Protein AF-A0A369YXU1-F1 (afdb_monomer_lite)

Foldseek 3Di:
DVVVVVVVVVVVVCVLQLVVVQVPDPPDDDDVCSRVVVNVVVCVVVVHDDDDDDPCVVVVVVCVCVVPVD

Radius of gyration: 16.9 Å; chains: 1; bounding box: 39×30×39 Å

Organism: Haemophilus parainfluenzae (NCBI:txid729)

Structure (mmCIF, N/CA/C/O backbone):
data_AF-A0A369YXU1-F1
#
_entry.id   AF-A0A369YXU1-F1
#
loop_
_atom_site.group_PDB
_atom_site.id
_atom_site.type_symbol
_atom_site.label_atom_id
_atom_site.label_alt_id
_atom_site.label_comp_id
_atom_site.label_asym_id
_atom_site.label_entity_id
_atom_site.label_seq_id
_atom_site.pdbx_PDB_ins_code
_atom_site.Cartn_x
_atom_site.Cartn_y
_atom_site.Cartn_z
_atom_site.occupancy
_atom_site.B_iso_or_equiv
_atom_site.auth_seq_id
_atom_site.auth_comp_id
_atom_site.auth_asym_id
_atom_site.auth_atom_id
_atom_site.pdbx_PDB_model_num
ATOM 1 N N . MET A 1 1 ? -1.093 22.195 21.321 1.00 61.97 1 MET A N 1
ATOM 2 C CA . MET A 1 1 ? 0.264 21.609 21.219 1.00 61.97 1 MET A CA 1
ATOM 3 C C . MET A 1 1 ? 0.241 20.142 20.778 1.00 61.97 1 MET A C 1
ATOM 5 O O . MET A 1 1 ? 0.711 19.885 19.682 1.00 61.97 1 MET A O 1
ATOM 9 N N . LYS A 1 2 ? -0.371 19.195 21.517 1.00 76.25 2 LYS A N 1
ATOM 10 C CA . LYS A 1 2 ? -0.458 17.773 21.086 1.00 76.25 2 LYS A CA 1
ATOM 11 C C . LYS A 1 2 ? -1.098 17.562 19.700 1.00 76.25 2 LYS A C 1
ATOM 13 O O . LYS A 1 2 ? -0.564 16.810 18.898 1.00 76.25 2 LYS A O 1
ATOM 18 N N . LYS A 1 3 ? -2.203 18.261 19.397 1.00 82.31 3 LYS A N 1
ATOM 19 C CA . LYS A 1 3 ? -2.901 18.158 18.097 1.00 82.31 3 LYS A CA 1
ATOM 20 C C . LYS A 1 3 ? -2.018 18.585 16.915 1.00 82.31 3 LYS A C 1
ATOM 22 O O . LYS A 1 3 ? -1.985 17.908 15.900 1.00 82.31 3 LYS A O 1
ATOM 27 N N . THR A 1 4 ? -1.268 19.674 17.079 1.00 88.69 4 THR A N 1
ATOM 28 C CA . THR A 1 4 ? -0.358 20.205 16.054 1.00 88.69 4 THR A CA 1
ATOM 29 C C . THR A 1 4 ? 0.783 19.237 15.752 1.00 88.69 4 THR A C 1
ATOM 31 O O . THR A 1 4 ? 1.111 19.030 14.591 1.00 88.69 4 THR A O 1
ATOM 34 N N . LEU A 1 5 ? 1.343 18.599 16.788 1.00 88.12 5 LEU A N 1
ATOM 35 C CA . LEU A 1 5 ? 2.384 17.583 16.626 1.00 88.12 5 LEU A CA 1
ATOM 36 C C . LEU A 1 5 ? 1.864 16.375 15.834 1.00 88.12 5 LEU A C 1
ATOM 38 O O . LEU A 1 5 ? 2.531 15.909 14.919 1.00 88.12 5 LEU A O 1
ATOM 42 N N . LEU A 1 6 ? 0.644 15.921 16.132 1.00 86.62 6 LEU A N 1
ATOM 43 C CA . LEU A 1 6 ? -0.002 14.802 15.440 1.00 86.62 6 LEU A CA 1
ATOM 44 C C . LEU A 1 6 ? -0.209 15.106 13.946 1.00 86.62 6 LEU A C 1
ATOM 46 O O . LEU A 1 6 ? 0.133 14.288 13.098 1.00 86.62 6 LEU A O 1
ATOM 50 N N . ILE A 1 7 ? -0.669 16.320 13.625 1.00 86.81 7 ILE A N 1
ATOM 51 C CA . ILE A 1 7 ? -0.837 16.791 12.242 1.00 86.81 7 ILE A CA 1
ATOM 52 C C . ILE A 1 7 ? 0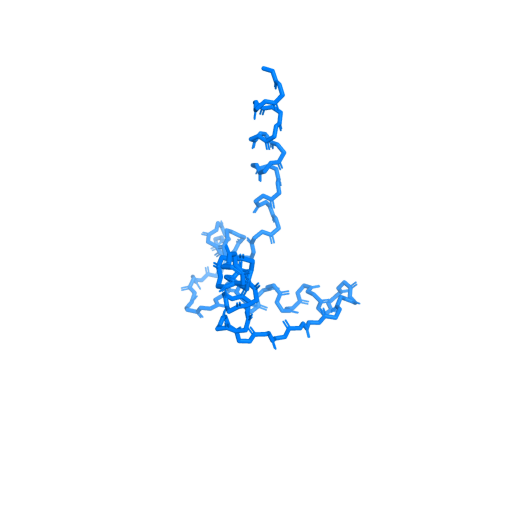.509 16.845 11.505 1.00 86.81 7 ILE A C 1
ATOM 54 O O . ILE A 1 7 ? 0.611 16.344 10.391 1.00 86.81 7 ILE A O 1
ATOM 58 N N . LEU A 1 8 ? 1.553 17.395 12.132 1.00 85.62 8 LEU A N 1
ATOM 59 C CA . LEU A 1 8 ? 2.909 17.427 11.565 1.00 85.62 8 LEU A CA 1
ATOM 60 C C . LEU A 1 8 ? 3.461 16.023 11.301 1.00 85.62 8 LEU A C 1
ATOM 62 O O . LEU A 1 8 ? 4.056 15.781 10.257 1.00 85.62 8 LEU A O 1
ATOM 66 N N . THR A 1 9 ? 3.224 15.087 12.220 1.00 84.44 9 THR A N 1
ATOM 67 C CA . THR A 1 9 ? 3.675 13.698 12.065 1.00 84.44 9 THR A CA 1
ATOM 68 C C . THR A 1 9 ? 2.954 13.015 10.900 1.00 84.44 9 THR A C 1
ATOM 70 O O . THR A 1 9 ? 3.589 12.346 10.090 1.00 84.44 9 THR A O 1
ATOM 73 N N . ALA A 1 10 ? 1.643 13.240 10.764 1.00 81.56 10 ALA A N 1
ATOM 74 C CA . ALA A 1 10 ? 0.863 12.736 9.636 1.00 81.56 10 ALA A CA 1
ATOM 75 C C . ALA A 1 10 ? 1.339 13.328 8.298 1.00 81.56 10 ALA A C 1
ATOM 77 O O . ALA A 1 10 ? 1.506 12.591 7.333 1.00 81.56 10 ALA A O 1
ATOM 78 N N . LEU A 1 11 ? 1.629 14.634 8.253 1.00 81.06 11 LEU A N 1
ATOM 79 C CA . LEU A 1 11 ? 2.172 15.316 7.071 1.00 81.06 11 LEU A CA 1
ATOM 80 C C . LEU A 1 11 ? 3.536 14.758 6.641 1.00 81.06 11 LEU A C 1
ATOM 82 O O . LEU A 1 11 ? 3.789 14.625 5.450 1.00 81.06 11 LEU A O 1
ATOM 86 N N . LEU A 1 12 ? 4.405 14.394 7.588 1.00 79.62 12 LEU A N 1
ATOM 87 C CA . LEU A 1 12 ? 5.696 13.767 7.281 1.00 79.62 12 LEU A CA 1
ATOM 88 C C . LEU A 1 12 ? 5.534 12.328 6.758 1.00 79.62 12 LEU A C 1
ATOM 90 O O . LEU A 1 12 ? 6.304 11.891 5.900 1.00 79.62 12 LEU A O 1
ATOM 94 N N . ALA A 1 13 ? 4.501 11.613 7.212 1.00 77.19 13 ALA A N 1
ATOM 95 C CA . ALA A 1 13 ? 4.180 10.264 6.751 1.00 77.19 13 ALA A CA 1
ATOM 96 C C . ALA A 1 13 ? 3.602 10.218 5.319 1.00 77.19 13 ALA A C 1
ATOM 98 O O . ALA A 1 13 ? 3.616 9.156 4.699 1.00 77.19 13 ALA A O 1
ATOM 99 N N . LEU A 1 14 ? 3.162 11.352 4.749 1.00 70.44 14 LEU A N 1
ATOM 100 C CA . LEU A 1 14 ? 2.696 11.420 3.352 1.00 70.44 14 LEU A CA 1
ATOM 101 C C . LEU A 1 14 ? 3.795 11.089 2.329 1.00 70.44 14 LEU A C 1
ATOM 103 O O . LEU A 1 14 ? 3.472 10.735 1.198 1.00 70.44 14 LEU A O 1
ATOM 107 N N . THR A 1 15 ? 5.074 11.164 2.713 1.00 71.25 15 THR A N 1
ATOM 108 C CA . THR A 1 15 ? 6.211 10.785 1.852 1.00 71.25 15 THR A CA 1
ATOM 109 C C . THR A 1 15 ? 6.194 9.308 1.449 1.00 71.25 15 THR A C 1
ATOM 111 O O . THR A 1 15 ? 6.750 8.958 0.412 1.00 71.25 15 THR A O 1
ATOM 114 N N . GLY A 1 16 ? 5.529 8.451 2.230 1.00 72.12 16 GLY A N 1
ATOM 115 C CA . GLY A 1 16 ? 5.356 7.030 1.928 1.00 72.12 16 GLY A CA 1
ATOM 116 C C . GLY A 1 16 ? 4.134 6.706 1.067 1.00 72.12 16 GLY A C 1
ATOM 117 O O . GLY A 1 16 ? 3.911 5.540 0.772 1.00 72.12 16 GLY A O 1
ATOM 118 N N . CYS A 1 17 ? 3.318 7.693 0.682 1.00 82.38 17 CYS A N 1
ATOM 119 C CA . CYS A 1 17 ? 2.160 7.445 -0.172 1.00 82.38 17 CYS A CA 1
ATOM 120 C C . CYS A 1 17 ? 2.600 7.361 -1.639 1.00 82.38 17 CYS A C 1
ATOM 122 O O . CYS A 1 17 ? 2.899 8.391 -2.252 1.00 82.38 17 CYS A O 1
ATOM 124 N N . GLY A 1 18 ? 2.577 6.166 -2.235 1.00 85.19 18 GLY A N 1
ATOM 125 C CA . GLY A 1 18 ? 2.992 5.954 -3.622 1.00 85.19 18 GLY A CA 1
ATOM 126 C C . GLY A 1 18 ? 2.249 6.815 -4.635 1.00 85.19 18 GLY A C 1
ATOM 127 O O . GLY A 1 18 ? 2.821 7.225 -5.642 1.00 85.19 18 GLY A O 1
ATOM 128 N N . THR A 1 19 ? 0.994 7.172 -4.348 1.00 87.25 19 THR A N 1
ATOM 129 C CA . THR A 1 19 ? 0.217 8.091 -5.197 1.00 87.25 19 THR A CA 1
ATOM 130 C C . THR A 1 19 ? 0.854 9.476 -5.259 1.00 87.25 19 THR A C 1
ATOM 132 O O . THR A 1 19 ? 0.997 10.027 -6.346 1.00 87.25 19 THR A O 1
ATOM 135 N N . VAL A 1 20 ? 1.281 10.032 -4.121 1.00 87.19 20 V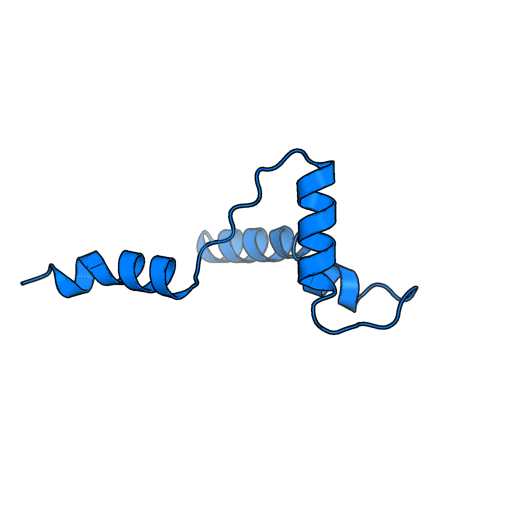AL A N 1
ATOM 136 C CA . VAL A 1 20 ? 1.953 11.339 -4.085 1.00 87.19 20 VAL A CA 1
ATOM 137 C C . VAL A 1 20 ? 3.300 11.252 -4.792 1.00 87.19 20 VAL A C 1
ATOM 139 O O . VAL A 1 20 ? 3.596 12.111 -5.616 1.00 87.19 20 VAL 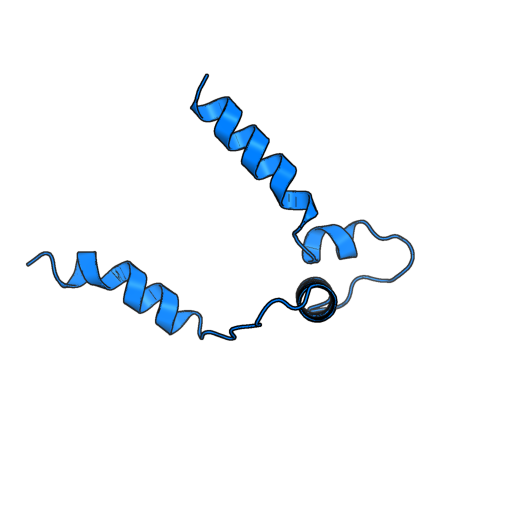A O 1
ATOM 142 N N . VAL A 1 21 ? 4.071 10.190 -4.535 1.00 88.75 21 VAL A N 1
ATOM 143 C CA . VAL A 1 21 ? 5.382 9.965 -5.165 1.00 88.75 21 VAL A CA 1
ATOM 144 C C . VAL A 1 21 ? 5.265 9.923 -6.690 1.00 88.75 21 VAL A C 1
ATOM 146 O O . VAL A 1 21 ? 5.984 10.643 -7.376 1.00 88.75 21 VAL A O 1
ATOM 149 N N . LYS A 1 22 ? 4.315 9.153 -7.231 1.00 90.62 22 LYS A N 1
ATOM 150 C CA . LYS A 1 22 ? 4.090 9.062 -8.682 1.00 90.62 22 LYS A CA 1
ATOM 151 C C . LYS A 1 22 ? 3.430 10.301 -9.294 1.00 90.62 22 LYS A C 1
ATOM 153 O O . LYS A 1 22 ? 3.536 10.489 -10.498 1.00 90.62 22 LYS A O 1
ATOM 158 N N . LEU A 1 23 ? 2.750 11.138 -8.507 1.00 88.25 23 LEU A N 1
ATOM 159 C CA . LEU A 1 23 ? 2.168 12.399 -8.988 1.00 88.25 23 LEU A CA 1
ATOM 160 C C . LEU A 1 23 ? 3.201 13.519 -9.130 1.00 88.25 23 LEU A C 1
ATOM 162 O O . LEU A 1 23 ? 3.052 14.367 -10.007 1.00 88.25 23 LEU A O 1
ATOM 166 N N . ILE A 1 24 ? 4.206 13.559 -8.253 1.00 89.38 24 ILE A N 1
ATOM 167 C CA . ILE A 1 24 ? 5.249 14.596 -8.284 1.00 89.38 24 ILE A CA 1
ATOM 168 C C . ILE A 1 24 ? 6.427 14.228 -9.189 1.00 89.38 24 ILE A C 1
ATOM 170 O O . ILE A 1 24 ? 7.232 15.102 -9.499 1.00 89.38 24 ILE A O 1
ATOM 174 N N . ASP A 1 25 ? 6.546 12.956 -9.579 1.00 88.00 25 ASP A N 1
ATOM 175 C CA . ASP A 1 25 ? 7.603 12.460 -10.455 1.00 88.00 25 ASP A CA 1
ATOM 176 C C . ASP A 1 25 ? 7.425 13.006 -11.886 1.00 88.00 25 ASP A C 1
ATOM 178 O O . ASP A 1 25 ? 6.451 12.666 -12.559 1.00 88.00 25 ASP A O 1
ATOM 182 N N . PRO A 1 26 ? 8.347 13.852 -12.384 1.00 87.38 26 PRO A N 1
ATOM 183 C CA . PRO A 1 26 ? 8.247 14.422 -13.722 1.00 87.38 26 PRO A CA 1
ATOM 184 C C . PRO A 1 26 ? 8.747 13.472 -14.823 1.00 87.38 26 PRO A C 1
ATOM 186 O O . PRO A 1 26 ? 8.641 13.813 -16.002 1.00 87.38 26 PRO A O 1
ATOM 189 N N . SER A 1 27 ? 9.346 12.329 -14.469 1.00 88.81 27 SER A N 1
ATOM 190 C CA . SER A 1 27 ? 9.974 11.411 -15.427 1.00 88.81 27 SER A CA 1
ATOM 191 C C . SER A 1 27 ? 8.969 10.541 -16.185 1.00 88.81 27 SER A C 1
ATOM 193 O O . SER A 1 27 ? 9.227 10.151 -17.325 1.00 88.81 27 SER A O 1
ATOM 195 N N . GLU A 1 28 ? 7.799 10.290 -15.597 1.00 84.19 28 GLU A N 1
ATOM 196 C CA . GLU A 1 28 ? 6.757 9.437 -16.161 1.00 84.19 28 GLU A CA 1
ATOM 197 C C . GLU A 1 28 ? 5.392 10.130 -16.127 1.00 84.19 28 GLU A C 1
ATOM 199 O O . GLU A 1 28 ? 5.070 10.905 -15.230 1.00 84.19 28 GLU A O 1
ATOM 204 N N . LYS A 1 29 ? 4.541 9.833 -17.114 1.00 86.88 29 LYS A N 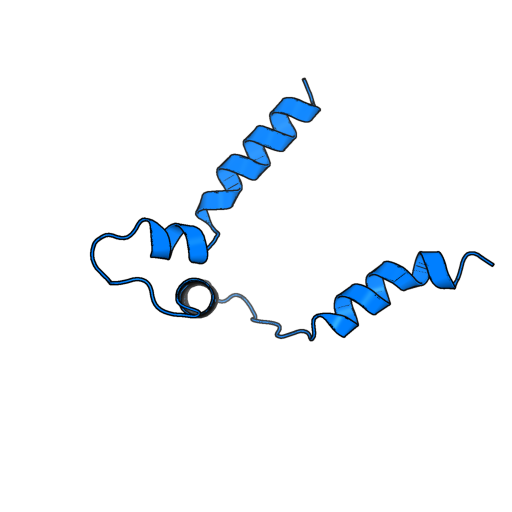1
ATOM 205 C CA . LYS A 1 29 ? 3.143 10.278 -17.069 1.00 86.88 29 LYS A CA 1
ATOM 206 C C . LYS A 1 29 ? 2.387 9.448 -16.039 1.00 86.88 29 LYS A C 1
ATOM 208 O O . LYS A 1 29 ? 2.450 8.222 -16.075 1.00 86.88 29 LYS A O 1
ATOM 213 N N . TYR A 1 30 ? 1.607 10.112 -15.191 1.00 87.31 30 TYR A N 1
ATOM 214 C CA . TYR A 1 30 ? 0.740 9.435 -14.232 1.00 87.31 30 TYR A CA 1
ATOM 215 C C . TYR A 1 30 ? -0.270 8.520 -14.943 1.00 87.31 30 TYR A C 1
ATOM 217 O O . TYR A 1 30 ? -0.994 8.952 -15.844 1.00 87.31 30 TYR A O 1
ATOM 225 N N . THR A 1 31 ? -0.338 7.259 -14.519 1.00 90.31 31 THR A N 1
ATOM 226 C CA . THR A 1 31 ? -1.286 6.256 -15.019 1.00 90.31 31 THR A CA 1
ATOM 227 C C . THR A 1 31 ? -2.268 5.838 -13.921 1.00 90.31 31 THR A C 1
ATOM 229 O O . THR A 1 31 ? -1.979 5.992 -12.728 1.00 90.31 31 THR A O 1
ATOM 232 N N . PRO A 1 32 ? -3.449 5.299 -14.280 1.00 89.38 32 PRO A N 1
ATOM 233 C CA . PRO A 1 32 ? -4.327 4.673 -13.299 1.00 89.38 32 PRO A CA 1
ATOM 234 C C . PRO A 1 32 ? -3.561 3.617 -12.499 1.00 89.38 32 PRO A C 1
ATOM 236 O O . PRO A 1 32 ? -2.821 2.824 -13.075 1.00 89.38 32 PRO A O 1
ATOM 239 N N . TYR A 1 33 ? -3.744 3.616 -11.178 1.00 85.38 33 TYR A N 1
ATOM 240 C CA . TYR A 1 33 ? -3.070 2.706 -10.243 1.00 85.38 33 TYR A CA 1
ATOM 241 C C . TYR A 1 33 ? -1.543 2.864 -10.119 1.00 85.38 33 TYR A C 1
ATOM 243 O O . TYR A 1 33 ? -0.927 2.047 -9.439 1.00 85.38 33 TYR A O 1
ATOM 251 N N . ALA A 1 34 ? -0.926 3.919 -10.672 1.00 90.06 34 ALA A N 1
ATOM 252 C CA . ALA A 1 34 ? 0.522 4.144 -10.556 1.00 90.06 34 ALA A CA 1
ATOM 253 C C . ALA A 1 34 ? 1.018 4.123 -9.099 1.00 90.06 34 ALA A C 1
ATOM 255 O O . ALA A 1 34 ? 2.050 3.524 -8.807 1.00 90.06 34 ALA A O 1
ATOM 256 N N . GLY A 1 35 ? 0.256 4.726 -8.180 1.00 88.19 35 GLY A N 1
ATOM 257 C CA . GLY A 1 35 ? 0.580 4.715 -6.754 1.00 88.19 35 GLY A CA 1
ATOM 258 C C . GLY A 1 35 ? 0.531 3.319 -6.133 1.00 88.19 35 GLY A C 1
ATOM 259 O O . GLY A 1 35 ? 1.485 2.914 -5.484 1.00 88.19 35 GLY A O 1
ATOM 260 N N . ALA A 1 36 ? -0.530 2.555 -6.405 1.00 87.56 36 ALA A N 1
ATOM 261 C CA . ALA A 1 36 ? -0.673 1.191 -5.894 1.00 87.56 36 ALA A CA 1
ATOM 262 C C . ALA A 1 36 ? 0.401 0.244 -6.458 1.00 87.56 36 ALA A C 1
ATOM 264 O O . ALA A 1 36 ? 0.931 -0.592 -5.732 1.00 87.56 36 ALA A O 1
ATOM 265 N N . ALA A 1 37 ? 0.754 0.396 -7.738 1.00 89.38 37 ALA A N 1
ATOM 266 C CA . ALA A 1 37 ? 1.834 -0.363 -8.363 1.00 89.38 37 ALA A CA 1
ATOM 267 C C . ALA A 1 37 ? 3.199 -0.034 -7.737 1.00 89.38 37 ALA A C 1
ATOM 269 O O . ALA A 1 37 ? 3.982 -0.939 -7.459 1.00 89.38 37 ALA A O 1
ATOM 270 N N . TYR A 1 38 ? 3.458 1.248 -7.465 1.00 89.81 38 TYR A N 1
ATOM 271 C CA . TYR A 1 38 ? 4.661 1.683 -6.760 1.00 89.81 38 TYR A CA 1
ATOM 272 C C . TYR A 1 38 ? 4.718 1.129 -5.330 1.00 89.81 38 TYR A C 1
ATOM 274 O O . TYR A 1 38 ? 5.746 0.591 -4.926 1.00 89.81 38 TYR A O 1
ATOM 282 N N . ASP A 1 39 ? 3.616 1.209 -4.581 1.00 88.50 39 ASP A N 1
ATOM 283 C CA . ASP A 1 39 ? 3.539 0.697 -3.210 1.00 88.50 39 ASP A CA 1
ATOM 284 C C . ASP A 1 39 ? 3.778 -0.822 -3.172 1.00 88.50 39 ASP A C 1
ATOM 286 O O . ASP A 1 39 ? 4.502 -1.314 -2.305 1.00 88.50 39 ASP A O 1
ATOM 290 N N . LEU A 1 40 ? 3.249 -1.559 -4.157 1.00 88.06 40 LEU A N 1
ATOM 291 C CA . LEU A 1 40 ? 3.495 -2.991 -4.334 1.00 88.06 40 LEU A CA 1
ATOM 292 C C . LEU A 1 40 ? 4.985 -3.283 -4.583 1.00 88.06 40 LEU A C 1
ATOM 294 O O . LEU A 1 40 ? 5.567 -4.150 -3.929 1.00 88.06 40 LEU A O 1
ATOM 298 N N . GLU A 1 41 ? 5.612 -2.548 -5.504 1.00 89.88 41 GLU A N 1
ATOM 299 C CA . GLU A 1 41 ? 7.032 -2.695 -5.832 1.00 89.88 41 GLU A CA 1
ATOM 300 C C . GLU A 1 41 ? 7.924 -2.380 -4.621 1.00 89.88 41 GLU A C 1
ATOM 302 O O . GLU A 1 41 ? 8.878 -3.108 -4.332 1.00 89.88 41 GLU A O 1
ATOM 307 N N . MET A 1 42 ? 7.615 -1.314 -3.877 1.00 89.44 42 MET A N 1
ATOM 308 C CA . MET A 1 42 ? 8.372 -0.937 -2.683 1.00 89.44 42 MET A CA 1
ATOM 309 C C . MET A 1 42 ? 8.189 -1.946 -1.552 1.00 89.44 42 MET A C 1
ATOM 311 O O . MET A 1 42 ? 9.175 -2.328 -0.924 1.00 89.44 42 MET A O 1
ATOM 315 N N . ALA A 1 43 ? 6.969 -2.439 -1.322 1.00 88.25 43 ALA A N 1
ATOM 316 C CA . ALA A 1 43 ? 6.712 -3.469 -0.321 1.00 88.25 43 ALA A CA 1
ATOM 317 C C . ALA A 1 43 ? 7.511 -4.751 -0.611 1.00 88.25 43 ALA A C 1
ATOM 319 O O . ALA A 1 43 ? 8.122 -5.309 0.302 1.00 88.25 43 ALA A O 1
ATOM 320 N N . GLN A 1 44 ? 7.604 -5.159 -1.883 1.00 86.56 44 GLN A N 1
ATOM 321 C CA . GLN A 1 44 ? 8.462 -6.271 -2.303 1.00 86.56 44 GLN A CA 1
ATOM 322 C C . GLN A 1 44 ? 9.946 -5.991 -2.030 1.00 86.56 44 GLN A C 1
ATOM 324 O O . GLN A 1 44 ? 10.636 -6.846 -1.475 1.00 86.56 44 GLN A O 1
ATOM 329 N N . LYS A 1 45 ? 10.445 -4.792 -2.363 1.00 89.81 45 LYS A N 1
ATOM 330 C CA . LYS A 1 45 ? 11.845 -4.400 -2.105 1.00 89.81 45 LYS A CA 1
ATOM 331 C C . LYS A 1 45 ? 12.185 -4.336 -0.616 1.00 89.81 45 LYS A C 1
ATOM 333 O O . LYS A 1 45 ? 13.310 -4.646 -0.238 1.00 89.81 45 LYS A O 1
ATOM 338 N N . TRP A 1 46 ? 11.235 -3.937 0.224 1.00 87.50 46 TRP A N 1
ATOM 339 C CA . TRP A 1 46 ? 11.409 -3.837 1.675 1.00 87.50 46 TRP A CA 1
ATOM 340 C C . TRP A 1 46 ? 11.136 -5.151 2.416 1.00 87.50 46 TRP A C 1
ATOM 342 O O . TRP A 1 46 ? 11.307 -5.204 3.632 1.00 87.50 46 TRP A O 1
ATOM 352 N N . GLY A 1 47 ? 10.734 -6.213 1.708 1.00 86.50 47 GLY A N 1
ATOM 353 C CA . GLY A 1 47 ? 10.407 -7.505 2.311 1.00 86.50 47 GLY A CA 1
ATOM 354 C C . GLY A 1 47 ? 9.156 -7.462 3.193 1.00 86.50 47 GLY A C 1
ATOM 355 O O . GLY A 1 47 ? 9.027 -8.268 4.114 1.00 86.50 47 GLY A O 1
ATOM 356 N N . LEU A 1 48 ? 8.250 -6.512 2.943 1.00 84.69 48 LEU A N 1
ATOM 357 C CA . LEU A 1 48 ? 6.998 -6.391 3.678 1.00 84.69 48 LEU A CA 1
ATOM 358 C C . LEU A 1 48 ? 5.950 -7.344 3.088 1.00 84.69 48 LEU A C 1
ATOM 360 O O . LEU A 1 48 ? 5.764 -7.375 1.869 1.00 84.69 48 LEU A O 1
ATOM 364 N N . PRO A 1 49 ? 5.234 -8.109 3.928 1.00 79.88 49 PRO A N 1
ATOM 365 C CA . PRO A 1 49 ? 4.136 -8.933 3.455 1.00 79.88 49 PRO A CA 1
ATOM 366 C C . PRO A 1 49 ? 3.000 -8.038 2.956 1.00 79.88 49 PRO A C 1
ATOM 368 O O . PRO A 1 49 ? 2.540 -7.138 3.660 1.00 79.88 49 PRO A O 1
ATOM 371 N N . ILE A 1 50 ? 2.541 -8.306 1.737 1.00 77.50 50 ILE A N 1
ATOM 372 C CA . ILE A 1 50 ? 1.418 -7.597 1.129 1.00 77.50 50 ILE A CA 1
ATOM 373 C C . ILE A 1 50 ? 0.162 -8.393 1.441 1.00 77.50 50 ILE A C 1
ATOM 375 O O . ILE A 1 50 ? 0.033 -9.549 1.036 1.00 77.50 50 ILE A O 1
ATOM 379 N N . LEU A 1 51 ? -0.741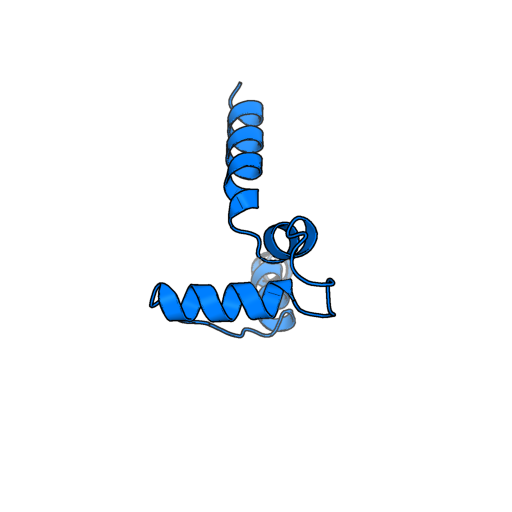 -7.775 2.194 1.00 76.25 51 LEU A N 1
ATOM 380 C CA . LEU A 1 51 ? -2.021 -8.360 2.549 1.00 76.25 51 LEU A CA 1
ATOM 381 C C . LEU A 1 51 ? -3.119 -7.631 1.778 1.00 76.25 51 LEU A C 1
ATOM 383 O O . LEU A 1 51 ? -3.487 -6.511 2.126 1.00 76.25 51 LEU A O 1
ATOM 387 N N . ASP A 1 52 ? -3.621 -8.270 0.727 1.00 78.19 52 ASP A N 1
ATOM 388 C CA . ASP A 1 52 ? -4.787 -7.782 -0.002 1.00 78.19 52 ASP A CA 1
ATOM 389 C C . ASP A 1 52 ? -6.050 -8.184 0.773 1.00 78.19 52 ASP A C 1
ATOM 391 O O . ASP A 1 52 ? -6.430 -9.357 0.813 1.00 78.19 52 ASP A O 1
ATOM 395 N N . LEU A 1 53 ? -6.646 -7.221 1.480 1.00 79.81 53 LEU A N 1
ATOM 396 C CA . LEU A 1 53 ? -7.910 -7.408 2.189 1.00 79.81 53 LEU A CA 1
ATOM 397 C C . LEU A 1 53 ? -9.025 -6.683 1.437 1.00 79.81 53 LEU A C 1
ATOM 399 O O . LEU A 1 53 ? -8.873 -5.500 1.117 1.00 79.81 53 LEU A O 1
ATOM 403 N N . PRO A 1 54 ? -10.190 -7.321 1.236 1.00 83.75 54 PRO A N 1
ATOM 404 C CA . PRO A 1 54 ? -11.339 -6.618 0.699 1.00 83.75 54 PRO A CA 1
ATOM 405 C C . PRO A 1 54 ? -11.754 -5.507 1.670 1.00 83.75 54 PRO A C 1
ATOM 407 O O . PRO A 1 54 ? -11.871 -5.726 2.877 1.00 83.75 54 PRO A O 1
ATOM 410 N N . LEU A 1 55 ? -12.017 -4.310 1.141 1.00 82.12 55 LEU A N 1
ATOM 411 C CA . LEU A 1 55 ? -12.432 -3.151 1.941 1.00 82.12 55 LEU A CA 1
ATOM 412 C C . LEU A 1 55 ? -13.661 -3.457 2.813 1.00 82.12 55 LEU A C 1
ATOM 414 O O . LEU A 1 55 ? -13.755 -2.960 3.934 1.00 82.12 55 LEU A O 1
ATOM 418 N N . SER A 1 56 ? -14.570 -4.305 2.318 1.00 82.38 56 SER A N 1
ATOM 419 C CA . SER A 1 56 ? -15.735 -4.774 3.072 1.00 82.38 56 SER A CA 1
ATOM 420 C C . SER A 1 56 ? -15.336 -5.456 4.377 1.00 82.38 56 SER A C 1
ATOM 422 O O . SER A 1 56 ? -15.904 -5.141 5.409 1.00 82.38 56 SER A O 1
ATOM 424 N N . PHE A 1 57 ? -14.298 -6.296 4.380 1.00 86.62 57 PHE A N 1
ATOM 425 C CA . PHE A 1 57 ? -13.838 -6.972 5.594 1.00 86.62 57 PHE A CA 1
ATOM 426 C C . PHE A 1 57 ? -13.346 -5.981 6.656 1.00 86.62 57 PHE A C 1
ATOM 428 O O . PHE A 1 57 ? -13.667 -6.125 7.836 1.00 86.62 57 PHE A O 1
ATOM 435 N N . LEU A 1 58 ? -12.597 -4.952 6.246 1.00 86.94 58 LEU A N 1
ATOM 436 C CA . LEU A 1 58 ? -12.133 -3.905 7.161 1.00 86.94 58 LEU A CA 1
ATOM 437 C C . LEU A 1 58 ? -13.301 -3.091 7.720 1.00 86.94 58 LEU A C 1
ATOM 439 O O . LEU A 1 58 ? -13.340 -2.828 8.922 1.00 86.94 58 LEU A O 1
ATOM 443 N N . LEU A 1 59 ? -14.246 -2.707 6.860 1.00 86.06 59 LEU A N 1
ATOM 444 C CA . LEU A 1 59 ? -15.400 -1.906 7.252 1.00 86.06 59 LEU A CA 1
ATOM 445 C C . LEU A 1 59 ? -16.336 -2.688 8.179 1.00 86.06 59 LEU A C 1
ATOM 447 O O . LEU A 1 59 ? -16.695 -2.183 9.239 1.00 86.06 59 LEU A O 1
ATOM 451 N N . ASP A 1 60 ? -16.658 -3.930 7.829 1.00 90.56 60 ASP A N 1
ATOM 452 C CA . ASP A 1 60 ? -17.498 -4.817 8.633 1.00 90.56 60 ASP A CA 1
ATOM 453 C C . ASP A 1 60 ? -16.865 -5.043 10.011 1.00 90.56 60 ASP A C 1
ATOM 455 O O . ASP A 1 60 ? -17.537 -4.912 11.033 1.00 90.56 60 ASP A O 1
ATOM 459 N N . THR A 1 61 ? -15.546 -5.273 10.058 1.00 88.12 61 THR A N 1
ATOM 460 C CA . THR A 1 61 ? -14.802 -5.430 11.317 1.00 88.12 61 THR A CA 1
ATOM 461 C C . THR A 1 61 ? -14.812 -4.149 12.153 1.00 88.12 61 THR A C 1
ATOM 463 O O . THR A 1 61 ? -15.019 -4.205 13.364 1.00 88.12 61 THR A O 1
ATOM 466 N N . ALA A 1 62 ? -14.618 -2.981 11.533 1.00 90.06 62 ALA A N 1
ATOM 467 C CA . ALA A 1 62 ? -14.645 -1.696 12.232 1.00 90.06 62 ALA A CA 1
ATOM 468 C C . ALA A 1 62 ? -16.037 -1.356 12.795 1.00 90.06 62 ALA A C 1
ATOM 470 O O . ALA A 1 62 ? -16.136 -0.666 13.810 1.00 90.06 62 ALA A O 1
ATOM 471 N N . LEU A 1 63 ? -17.103 -1.846 12.156 1.00 90.62 63 LEU A N 1
ATOM 472 C CA . LEU A 1 63 ? -18.491 -1.636 12.568 1.00 90.62 63 LEU A CA 1
ATOM 473 C C . LEU A 1 63 ? -18.993 -2.664 13.597 1.00 90.62 63 LEU A C 1
ATOM 475 O O . LEU A 1 63 ? -20.030 -2.422 14.215 1.00 90.62 63 LEU A O 1
ATOM 479 N N . LEU A 1 64 ? -18.266 -3.761 13.849 1.00 90.31 64 LEU A N 1
ATOM 480 C CA . LEU A 1 64 ? -18.644 -4.778 14.845 1.00 90.31 64 LEU A CA 1
ATOM 481 C C . LEU A 1 64 ? -18.982 -4.201 16.234 1.00 90.31 64 LEU A C 1
ATOM 483 O O . LEU A 1 64 ? -20.018 -4.585 16.778 1.00 90.31 64 LEU A O 1
ATOM 487 N N . PRO A 1 65 ? -18.203 -3.266 16.821 1.00 87.44 65 PRO A N 1
ATOM 488 C CA . PRO A 1 65 ? -18.528 -2.700 18.132 1.00 87.44 65 PRO A CA 1
A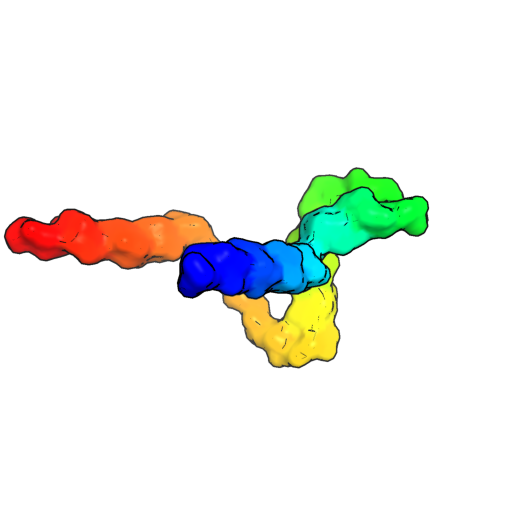TOM 489 C C . PRO A 1 65 ? -19.834 -1.901 18.132 1.00 87.44 65 PRO A C 1
ATOM 491 O O . PRO A 1 65 ? -20.519 -1.848 19.147 1.00 87.44 65 PRO A O 1
ATOM 494 N N . TYR A 1 66 ? -20.185 -1.289 16.997 1.00 85.50 66 TYR A N 1
ATOM 495 C CA . TYR A 1 66 ? -21.444 -0.566 16.841 1.00 85.50 66 TYR A CA 1
ATOM 496 C C . TYR A 1 66 ? -22.625 -1.535 16.710 1.00 85.50 66 TYR A C 1
ATOM 498 O O . TYR A 1 66 ? -23.653 -1.342 17.350 1.00 85.50 66 TYR A O 1
ATOM 506 N N . ALA A 1 67 ? -22.459 -2.616 15.942 1.00 84.00 67 ALA A N 1
ATOM 507 C CA . ALA A 1 67 ? -23.482 -3.647 15.778 1.00 84.00 67 ALA A CA 1
ATOM 508 C C . ALA A 1 67 ? -23.736 -4.465 17.063 1.00 84.00 67 ALA A C 1
ATOM 510 O O . ALA A 1 67 ? -24.864 -4.892 17.298 1.00 84.00 67 ALA A O 1
ATOM 511 N N . TRP A 1 68 ? -22.713 -4.668 17.901 1.00 78.75 68 TRP A N 1
ATOM 512 C CA . TRP A 1 68 ? -22.794 -5.435 19.156 1.00 78.75 68 TRP A CA 1
ATOM 513 C C . TRP A 1 68 ? -23.116 -4.564 20.388 1.00 78.75 68 TRP A C 1
ATOM 515 O O . TRP A 1 68 ? -23.167 -5.060 21.504 1.00 78.75 68 TRP A O 1
ATOM 525 N N . SER A 1 69 ? -23.345 -3.259 20.235 1.00 77.31 69 SER A N 1
ATOM 526 C CA . SER A 1 69 ? -23.611 -2.337 21.357 1.00 77.31 69 SER A CA 1
ATOM 527 C C . SER A 1 69 ? -25.012 -2.481 22.003 1.00 77.31 69 SER A C 1
ATOM 529 O O . SER A 1 69 ? -25.445 -1.563 22.704 1.00 77.31 69 SER A O 1
ATOM 531 N N . ASN A 1 70 ? -25.733 -3.579 21.756 1.00 59.84 70 ASN A N 1
ATOM 532 C CA . ASN A 1 70 ? -27.112 -3.801 22.214 1.00 59.84 70 ASN A CA 1
ATOM 533 C C . ASN A 1 70 ? -27.173 -4.646 23.490 1.00 59.84 70 ASN A C 1
ATOM 535 O O . ASN A 1 70 ? -26.532 -5.721 23.507 1.00 59.84 70 ASN A O 1
#

pLDDT: mean 84.38, std 6.32, range [59.84, 90.62]

InterPro domains:
  IPR012640 Membrane lipoprotein, lipid attachment site [PF08139] (1-17)

Sequence (70 aa):
MKKTLLILTALLALTGCGTVVKLIDPSEKYTPYAGAAYDLEMAQKWGLPILDLPLSFLLDTALLPYAWSN

Secondary structure (DSSP, 8-state):
-HHHHHHHHHHHHGGG-HHHHHHH-SSS---TTHHHHHHHHHHHHTTPPP----HHHHHHHHHHHHHT--